Protein AF-A0A2V6W766-F1 (afdb_monomer)

Solvent-accessible surface area (backbone atoms only — not comparable to full-atom values): 4352 Å² total; per-residue (Å²): 132,86,55,71,39,63,20,14,30,26,88,86,76,67,51,33,37,39,69,62,44,69,56,37,96,88,46,102,44,68,32,42,83,46,70,32,50,72,46,64,45,79,79,45,72,49,74,38,71,77,45,60,92,99,52,66,63,67,32,54,41,34,39,26,45,28,54,73,67,21,52,42,80,50,108

Mean predicted aligned error: 3.4 Å

Radius of gyration: 14.56 Å; Cα contacts (8 Å, |Δi|>4): 166; chains: 1; bounding box: 35×22×35 Å

Nearest PDB structures (foldseek):
  6esq-assembly1_H  TM=8.514E-01  e=2.417E-03  Methanothermococcus thermolithotrophicus
  3irb-assembly2_B  TM=7.718E-01  e=3.797E-03  Saccharolobus solfataricus
  7pyt-assembly1_A  TM=7.850E-01  e=7.064E-03  Geobacter metallireducens GS-15
  3irb-assembly1_A  TM=6.265E-01  e=6.676E-03  Saccharolobus solfataricus

Foldseek 3Di:
DFDKFKWWADPPPRAIEPPYDQADPVDRGGTHIDIFTPDFAFPDKDWCQPDDPPDDPRDIWTFTQTPRGYTDIDD

Sequence (75 aa):
MIETIDASRCPRCDAVVAPPATWCPWHPVPMTPTSVRGVGQVVSFTTLHAAPEGFRSPLHIALVELEGGARFVCH

Secondary structure (DSSP, 8-state):
---EEEEEE-TTT--EESSPPSB-SSSSSBPEEEEEES-EEEEEEEEESSPPTTSPSSEEEEEEEETTS-EEEE-

Structure (mmCIF, N/CA/C/O backbone):
data_AF-A0A2V6W766-F1
#
_entry.id   AF-A0A2V6W766-F1
#
loop_
_atom_site.group_PDB
_atom_site.id
_atom_site.type_symbol
_atom_site.label_atom_id
_atom_site.label_alt_id
_atom_site.label_comp_id
_atom_site.label_asym_id
_atom_site.label_entity_id
_atom_site.label_seq_id
_atom_site.pdb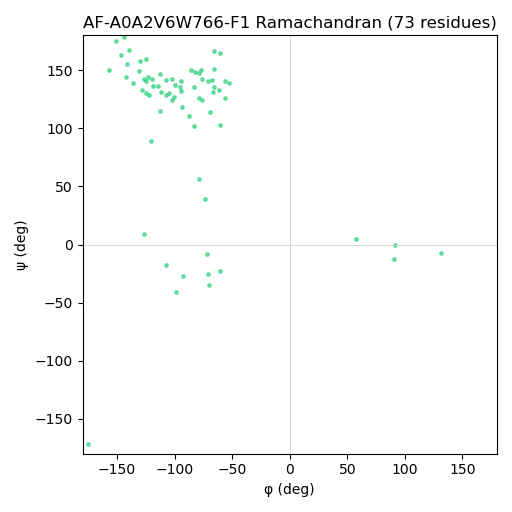x_PDB_ins_code
_atom_site.Cartn_x
_atom_site.Cartn_y
_atom_site.Cartn_z
_atom_site.occupancy
_atom_site.B_iso_or_equiv
_atom_site.auth_seq_id
_atom_site.auth_comp_id
_atom_site.auth_asym_id
_atom_site.auth_atom_id
_atom_site.pdbx_PDB_model_num
ATOM 1 N N . MET A 1 1 ? -19.027 4.790 -11.016 1.00 62.28 1 MET A N 1
ATOM 2 C CA . MET A 1 1 ? -17.659 5.004 -11.533 1.00 62.28 1 MET A CA 1
ATOM 3 C C . MET A 1 1 ? -16.720 4.539 -10.437 1.00 62.28 1 MET A C 1
ATOM 5 O O . MET A 1 1 ? -16.963 4.909 -9.299 1.00 62.28 1 MET A O 1
ATOM 9 N N . ILE A 1 2 ? -15.777 3.644 -10.732 1.00 77.94 2 ILE A N 1
ATOM 10 C CA . ILE A 1 2 ? -14.819 3.158 -9.728 1.00 77.94 2 ILE A CA 1
ATOM 11 C C . ILE A 1 2 ? -13.751 4.239 -9.560 1.00 77.94 2 ILE A C 1
ATOM 13 O O . ILE A 1 2 ? -13.185 4.676 -10.562 1.00 77.94 2 ILE A O 1
ATOM 17 N N . GLU A 1 3 ? -13.514 4.683 -8.328 1.00 87.06 3 GLU A N 1
ATOM 18 C CA . GLU A 1 3 ? -12.466 5.659 -8.023 1.00 87.06 3 GLU A CA 1
ATOM 19 C C . GLU A 1 3 ? -11.077 5.072 -8.301 1.00 87.06 3 GLU A C 1
ATOM 21 O O . GLU A 1 3 ? -10.870 3.859 -8.235 1.00 87.06 3 GLU A O 1
ATOM 26 N N . THR A 1 4 ? -10.120 5.928 -8.648 1.00 93.56 4 THR A N 1
ATOM 27 C CA . THR A 1 4 ? -8.722 5.542 -8.864 1.00 93.56 4 THR A CA 1
ATOM 28 C C . THR A 1 4 ? -7.861 6.039 -7.716 1.00 93.56 4 THR A C 1
ATOM 30 O O . THR A 1 4 ? -8.053 7.155 -7.243 1.00 93.56 4 THR A O 1
ATOM 33 N N . ILE A 1 5 ? -6.890 5.227 -7.307 1.00 94.94 5 ILE A N 1
ATOM 34 C CA . ILE A 1 5 ? -5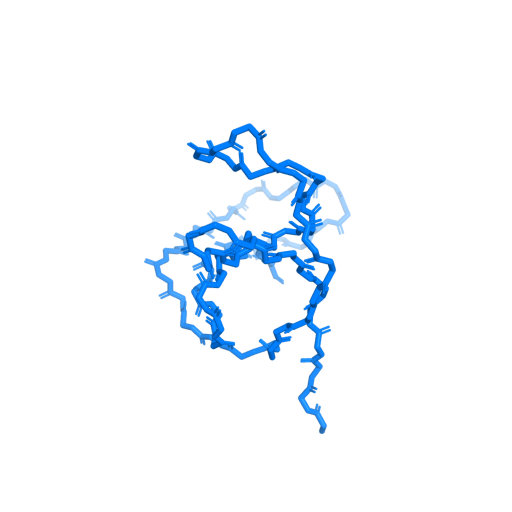.921 5.564 -6.264 1.00 94.94 5 ILE A CA 1
ATOM 35 C C . ILE A 1 5 ? -4.572 5.814 -6.934 1.00 94.94 5 ILE A C 1
ATOM 37 O O . ILE A 1 5 ? -4.101 4.985 -7.721 1.00 94.94 5 ILE A O 1
ATOM 41 N N . ASP A 1 6 ? -3.957 6.950 -6.617 1.00 96.50 6 ASP A N 1
ATOM 42 C CA . ASP A 1 6 ? -2.610 7.270 -7.077 1.00 96.50 6 ASP A CA 1
ATOM 43 C C . ASP A 1 6 ? -1.594 6.300 -6.472 1.00 96.50 6 ASP A C 1
ATOM 45 O O . ASP A 1 6 ? -1.607 5.985 -5.279 1.00 96.50 6 ASP A O 1
ATOM 49 N N . ALA A 1 7 ? -0.683 5.834 -7.314 1.00 97.00 7 ALA A N 1
ATOM 50 C CA . ALA A 1 7 ? 0.344 4.878 -6.952 1.00 97.00 7 ALA A CA 1
ATOM 51 C C . ALA A 1 7 ? 1.651 5.190 -7.694 1.00 97.00 7 ALA A C 1
ATOM 53 O O . ALA A 1 7 ? 1.747 6.102 -8.519 1.00 97.00 7 ALA A O 1
ATOM 54 N N . SER A 1 8 ? 2.688 4.408 -7.426 1.00 97.81 8 SER A N 1
ATOM 55 C CA . S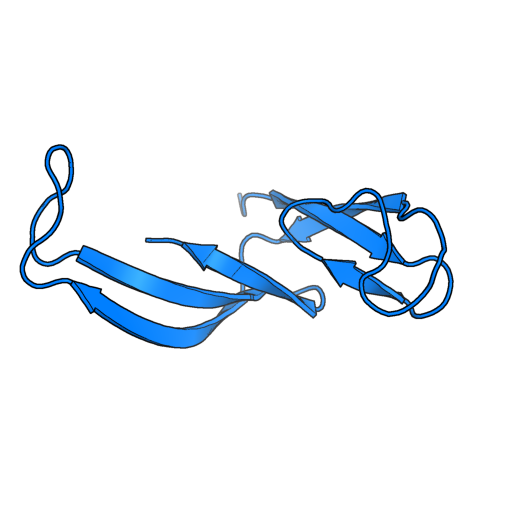ER A 1 8 ? 3.888 4.394 -8.253 1.00 97.81 8 SER A CA 1
ATOM 56 C C . SER A 1 8 ? 4.290 2.964 -8.607 1.00 97.81 8 SER A C 1
ATOM 58 O O . SER A 1 8 ? 4.017 2.023 -7.862 1.00 97.81 8 SER A O 1
ATOM 60 N N . ARG A 1 9 ? 4.910 2.785 -9.777 1.00 97.94 9 ARG A N 1
ATOM 61 C CA . ARG A 1 9 ? 5.407 1.499 -10.281 1.00 97.94 9 ARG A CA 1
ATOM 62 C C . ARG A 1 9 ? 6.925 1.528 -10.379 1.00 97.94 9 ARG A C 1
ATOM 64 O O . ARG A 1 9 ? 7.507 2.494 -10.866 1.00 97.94 9 ARG A O 1
ATOM 71 N N . CYS A 1 10 ? 7.570 0.455 -9.942 1.00 97.69 10 CYS A N 1
ATOM 72 C CA . CYS A 1 10 ? 9.001 0.280 -10.135 1.00 97.69 10 CYS A CA 1
ATOM 73 C C . CYS A 1 10 ? 9.295 -0.134 -11.585 1.00 97.69 10 CYS A C 1
ATOM 75 O O . CYS A 1 10 ? 8.812 -1.187 -11.994 1.00 97.69 10 CYS A O 1
ATOM 77 N N . PRO A 1 11 ? 10.145 0.587 -12.339 1.00 97.50 11 PRO A N 1
ATOM 78 C CA . PRO A 1 11 ? 10.499 0.197 -13.708 1.00 97.50 11 PRO A CA 1
ATOM 79 C C . PRO A 1 11 ? 11.411 -1.041 -13.781 1.00 97.50 11 PRO A C 1
ATOM 81 O O . PRO A 1 11 ? 11.687 -1.534 -14.868 1.00 97.50 11 PRO A O 1
ATOM 84 N N . ARG A 1 12 ? 11.929 -1.527 -12.641 1.00 97.25 12 ARG A N 1
ATOM 85 C CA . ARG A 1 12 ? 12.843 -2.681 -12.573 1.00 97.25 12 ARG A CA 1
ATOM 86 C C . ARG A 1 12 ? 12.154 -3.992 -12.198 1.00 97.25 12 ARG A C 1
ATOM 88 O O . ARG A 1 12 ? 12.551 -5.037 -12.696 1.00 97.25 12 ARG A O 1
ATOM 95 N N . CYS A 1 13 ? 11.216 -3.961 -11.254 1.00 96.44 13 CYS A N 1
ATOM 96 C CA . CYS A 1 13 ? 10.579 -5.169 -10.716 1.00 96.44 13 CYS A CA 1
ATOM 97 C C . CYS A 1 13 ? 9.053 -5.135 -10.787 1.00 96.44 13 CYS A C 1
ATOM 99 O O . CYS A 1 13 ? 8.405 -5.952 -10.141 1.00 96.44 13 CYS A O 1
ATOM 101 N N . ASP A 1 14 ? 8.491 -4.143 -11.482 1.00 96.19 14 ASP A N 1
ATOM 102 C CA . ASP A 1 14 ? 7.058 -3.933 -11.717 1.00 96.19 14 ASP A CA 1
ATOM 103 C C . ASP A 1 14 ? 6.171 -3.794 -10.478 1.00 96.19 14 ASP A C 1
ATOM 105 O O . ASP A 1 14 ? 4.956 -3.637 -10.605 1.00 96.19 14 ASP A O 1
ATOM 109 N N . ALA A 1 15 ? 6.767 -3.783 -9.285 1.00 96.12 15 ALA A N 1
ATOM 110 C CA . ALA A 1 15 ? 6.042 -3.637 -8.039 1.00 96.12 15 ALA A CA 1
ATOM 111 C C . ALA A 1 15 ? 5.299 -2.297 -7.998 1.00 96.12 15 ALA A C 1
ATOM 113 O O . ALA A 1 15 ? 5.876 -1.246 -8.303 1.00 96.12 15 ALA A O 1
ATOM 114 N N . VAL A 1 16 ? 4.027 -2.353 -7.605 1.00 97.31 16 VAL A N 1
ATOM 115 C CA . VAL A 1 16 ? 3.147 -1.191 -7.475 1.00 97.31 16 VAL A CA 1
ATOM 1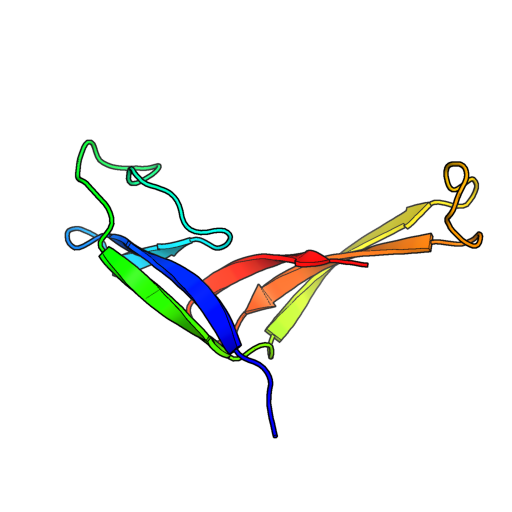16 C C . VAL A 1 16 ? 2.983 -0.857 -5.999 1.00 97.31 16 VAL A C 1
ATOM 118 O O . VAL A 1 16 ? 2.704 -1.733 -5.184 1.00 97.31 16 VAL A O 1
ATOM 121 N N . VAL A 1 17 ? 3.174 0.411 -5.650 1.00 96.50 17 VAL A N 1
ATOM 122 C CA . VAL A 1 17 ? 3.113 0.904 -4.272 1.00 96.50 17 VAL A CA 1
ATOM 123 C C . VAL A 1 17 ? 2.104 2.041 -4.197 1.00 96.50 17 VAL A C 1
ATOM 125 O O . VAL A 1 17 ? 2.148 2.966 -5.006 1.00 96.50 17 VAL A O 1
ATOM 128 N N . ALA A 1 18 ? 1.203 1.959 -3.222 1.00 95.56 18 ALA A N 1
ATOM 129 C CA . ALA A 1 18 ? 0.268 3.016 -2.868 1.00 95.56 18 ALA A CA 1
ATOM 130 C C . ALA A 1 18 ? 0.381 3.271 -1.350 1.00 95.56 18 ALA A C 1
ATOM 132 O O . ALA A 1 18 ? 0.383 2.302 -0.589 1.00 95.56 18 ALA A O 1
ATOM 133 N N . PRO A 1 19 ? 0.475 4.526 -0.878 1.00 94.44 19 PRO A N 1
ATOM 134 C CA . PRO A 1 19 ? 0.585 5.770 -1.650 1.00 94.44 19 PRO A CA 1
ATOM 135 C C . PRO A 1 19 ? 1.842 5.837 -2.541 1.00 94.44 19 PRO A C 1
ATOM 137 O O . PRO A 1 19 ? 2.761 5.035 -2.351 1.00 94.44 19 PRO A O 1
ATOM 140 N N . PRO A 1 20 ? 1.910 6.771 -3.511 1.00 96.50 20 PRO A N 1
ATOM 141 C CA . PRO A 1 20 ? 3.061 6.900 -4.395 1.00 96.50 20 PRO A CA 1
ATOM 142 C C . PRO A 1 20 ? 4.357 7.102 -3.607 1.00 96.50 20 PRO A C 1
ATOM 144 O O . PRO A 1 20 ? 4.483 8.024 -2.803 1.00 96.50 20 PRO A O 1
ATOM 147 N N . ALA A 1 21 ? 5.342 6.251 -3.875 1.00 96.31 21 ALA A N 1
ATOM 148 C CA . ALA A 1 21 ? 6.696 6.390 -3.355 1.00 96.31 21 ALA A CA 1
ATOM 149 C C . ALA A 1 21 ? 7.626 6.947 -4.437 1.00 96.31 21 ALA A C 1
ATOM 151 O O . ALA A 1 21 ? 7.519 6.545 -5.594 1.00 96.31 21 ALA A O 1
ATOM 152 N N . THR A 1 22 ? 8.569 7.814 -4.059 1.00 97.62 22 THR A N 1
ATOM 153 C CA . THR A 1 22 ? 9.615 8.332 -4.963 1.00 97.62 22 THR A CA 1
ATOM 154 C C . THR A 1 22 ? 10.639 7.257 -5.336 1.00 97.62 22 THR A C 1
ATOM 156 O O . THR A 1 22 ? 11.126 7.229 -6.464 1.00 97.62 22 THR A O 1
ATOM 159 N N . TRP A 1 23 ? 10.948 6.353 -4.402 1.00 97.75 23 TRP A N 1
ATOM 160 C CA . TRP A 1 23 ? 11.967 5.310 -4.543 1.00 97.75 23 TRP A CA 1
ATOM 161 C C . TRP A 1 23 ? 11.370 3.924 -4.332 1.00 97.75 23 TRP A C 1
ATOM 163 O O . TRP A 1 23 ? 10.488 3.741 -3.492 1.00 97.75 23 TRP A O 1
ATOM 173 N N . CYS A 1 24 ? 11.863 2.940 -5.084 1.00 96.88 24 CYS A N 1
ATOM 174 C CA . CYS A 1 24 ? 11.429 1.560 -4.921 1.00 96.88 24 CYS A CA 1
ATOM 175 C C . CYS A 1 24 ? 11.886 1.006 -3.554 1.00 96.88 24 CYS A C 1
ATOM 177 O O . CYS A 1 24 ? 13.072 1.088 -3.236 1.00 96.88 24 CYS A O 1
ATOM 179 N N . PRO A 1 25 ? 10.996 0.372 -2.763 1.00 94.88 25 PRO A N 1
ATOM 180 C CA . PRO A 1 25 ? 11.369 -0.221 -1.472 1.00 94.88 25 PRO A CA 1
ATOM 181 C C . PRO A 1 25 ? 12.430 -1.327 -1.562 1.00 94.88 25 PRO A C 1
ATOM 183 O O . PRO A 1 25 ? 13.102 -1.622 -0.578 1.00 94.88 25 PRO A O 1
ATOM 186 N N . TRP A 1 26 ? 12.570 -1.953 -2.734 1.00 96.19 26 TRP A N 1
ATOM 187 C CA . TRP A 1 26 ? 13.461 -3.096 -2.956 1.00 96.19 26 TRP A CA 1
ATOM 188 C C . TRP A 1 26 ? 14.708 -2.758 -3.780 1.00 96.19 26 TRP A C 1
ATOM 190 O O . TRP A 1 26 ? 15.661 -3.533 -3.795 1.00 96.19 26 TRP A O 1
ATOM 200 N N . HIS A 1 27 ? 14.716 -1.631 -4.496 1.00 96.38 27 HIS A N 1
ATOM 201 C CA . HIS A 1 27 ? 15.767 -1.294 -5.456 1.00 96.38 27 HIS A CA 1
ATOM 202 C C . HIS A 1 27 ? 16.079 0.210 -5.424 1.00 96.38 27 HIS A C 1
ATOM 204 O O . HIS A 1 27 ? 15.155 1.010 -5.317 1.00 96.38 27 HIS A O 1
ATOM 210 N N . PRO A 1 28 ? 17.340 0.641 -5.608 1.00 96.69 28 PRO A N 1
ATOM 211 C CA . PRO A 1 28 ? 17.707 2.059 -5.626 1.00 96.69 28 PRO A CA 1
ATOM 212 C C . PRO A 1 28 ? 17.376 2.710 -6.983 1.00 96.69 28 PRO A C 1
ATOM 214 O O . PRO A 1 28 ? 18.253 3.217 -7.677 1.00 96.69 28 PRO A O 1
ATOM 217 N N . VAL A 1 29 ? 16.111 2.636 -7.402 1.00 98.00 29 VAL A N 1
ATOM 218 C CA . VAL A 1 29 ? 15.608 3.208 -8.659 1.00 98.00 29 VAL A CA 1
ATOM 219 C C . VAL A 1 29 ? 14.401 4.108 -8.387 1.00 98.00 29 VAL A C 1
ATOM 221 O O . VAL A 1 29 ? 13.590 3.777 -7.510 1.00 98.00 29 VAL A O 1
ATOM 224 N N . PRO A 1 30 ? 14.268 5.235 -9.110 1.00 98.19 30 PRO A N 1
ATOM 225 C CA . PRO A 1 30 ? 13.099 6.088 -8.984 1.00 98.19 30 PRO A CA 1
ATOM 226 C C . PRO A 1 30 ? 11.864 5.361 -9.521 1.00 98.19 30 PRO A C 1
ATOM 228 O O . PRO A 1 30 ? 11.934 4.627 -10.511 1.00 98.19 30 PRO A O 1
ATOM 231 N N . MET A 1 31 ? 10.731 5.553 -8.853 1.00 98.19 31 MET A N 1
ATOM 232 C CA . MET A 1 31 ? 9.455 4.980 -9.277 1.00 98.19 31 MET A CA 1
ATOM 233 C C . MET A 1 31 ? 8.773 5.891 -10.302 1.00 98.19 31 MET A C 1
ATOM 235 O O . MET A 1 31 ? 8.908 7.114 -10.255 1.00 98.19 31 MET A O 1
ATOM 239 N N . THR A 1 32 ? 7.987 5.303 -11.199 1.00 98.19 32 THR A N 1
ATOM 240 C CA . THR A 1 32 ? 7.169 6.041 -12.168 1.00 98.19 32 THR A CA 1
ATOM 241 C C . THR A 1 32 ? 5.742 6.215 -11.641 1.00 98.19 32 THR A C 1
ATOM 243 O O . THR A 1 32 ? 5.178 5.230 -11.153 1.00 98.19 32 THR A O 1
ATOM 246 N N . PRO A 1 33 ? 5.121 7.404 -11.751 1.00 97.75 33 PRO A N 1
ATOM 247 C CA . PRO A 1 33 ? 3.718 7.596 -11.382 1.00 97.75 33 PRO A CA 1
ATOM 248 C C . PRO A 1 33 ? 2.785 6.640 -12.137 1.00 97.75 33 PRO A C 1
ATOM 250 O O . PRO A 1 33 ? 2.982 6.375 -13.322 1.00 97.75 33 PRO A O 1
ATOM 253 N N . THR A 1 34 ? 1.773 6.117 -11.451 1.00 96.62 34 THR A N 1
ATOM 254 C CA . THR A 1 34 ? 0.713 5.274 -12.022 1.00 96.62 34 THR A CA 1
ATOM 255 C C . THR A 1 34 ? -0.568 5.456 -11.208 1.00 96.62 34 THR A C 1
ATOM 257 O O . THR A 1 34 ? -0.565 6.111 -10.170 1.00 96.62 34 THR A O 1
ATOM 260 N N . SER A 1 35 ? -1.663 4.839 -11.633 1.00 95.69 35 SER A N 1
ATOM 261 C CA . SER A 1 35 ? -2.854 4.685 -10.801 1.00 95.69 35 SER A CA 1
ATOM 262 C C . SER A 1 35 ? -3.332 3.238 -10.800 1.00 95.69 35 SER A C 1
ATOM 264 O O . SER A 1 35 ? -2.996 2.452 -11.692 1.00 95.69 35 SER A O 1
ATOM 266 N N . VAL A 1 36 ? -4.080 2.877 -9.764 1.00 95.19 36 VAL A N 1
ATOM 267 C CA . VAL A 1 36 ? -4.757 1.583 -9.623 1.00 95.19 36 VAL A CA 1
ATOM 268 C C . VAL A 1 36 ? -6.243 1.808 -9.378 1.00 95.19 36 VAL A C 1
ATOM 270 O O . VAL A 1 36 ? -6.668 2.898 -8.986 1.00 95.19 36 VAL A O 1
ATOM 273 N N . ARG A 1 37 ? -7.061 0.787 -9.631 1.00 94.38 37 ARG A N 1
ATOM 274 C CA . ARG A 1 37 ? -8.493 0.858 -9.325 1.00 94.38 37 ARG A CA 1
ATOM 275 C C . ARG A 1 37 ? -8.678 0.813 -7.808 1.00 94.38 37 ARG A C 1
ATOM 277 O O . ARG A 1 37 ? -8.013 0.035 -7.134 1.00 94.38 37 ARG A O 1
ATOM 284 N N . GLY A 1 38 ? -9.610 1.597 -7.278 1.00 92.94 38 GLY A N 1
ATOM 285 C CA . GLY A 1 38 ? -10.028 1.585 -5.872 1.00 92.94 38 GLY A CA 1
ATOM 286 C C . GLY A 1 38 ? -10.885 0.369 -5.510 1.00 92.94 38 GLY A C 1
ATOM 287 O O . GLY A 1 38 ? -11.873 0.495 -4.796 1.00 92.94 38 GLY A O 1
ATOM 288 N N . VAL A 1 39 ? -10.549 -0.799 -6.054 1.00 94.44 39 VAL A N 1
ATOM 289 C CA . VAL A 1 39 ? -11.202 -2.085 -5.793 1.00 94.44 39 VAL A CA 1
ATOM 290 C C . VAL A 1 39 ? -10.126 -3.052 -5.334 1.00 94.44 39 VAL A C 1
ATOM 292 O O . VAL A 1 39 ? -9.010 -3.025 -5.845 1.00 94.44 39 VAL A O 1
ATOM 295 N N . GLY A 1 40 ? -10.448 -3.895 -4.361 1.00 94.62 40 GLY A N 1
ATOM 296 C CA . GLY A 1 40 ? -9.503 -4.844 -3.798 1.00 94.62 40 GLY A CA 1
ATOM 297 C C . GLY A 1 40 ? -10.148 -5.778 -2.787 1.00 94.62 40 GLY A C 1
ATOM 298 O O . GLY A 1 40 ? -11.368 -5.789 -2.616 1.00 94.62 40 GLY A O 1
ATOM 299 N N . GLN A 1 41 ? -9.313 -6.554 -2.106 1.00 97.31 41 GLN A N 1
ATOM 300 C CA . GLN A 1 41 ? -9.719 -7.505 -1.076 1.00 97.31 41 GLN A CA 1
ATOM 301 C C . GLN A 1 41 ? -9.097 -7.142 0.271 1.00 97.31 41 GLN A C 1
ATOM 303 O O . GLN A 1 41 ? -7.915 -6.815 0.353 1.00 97.31 41 GLN A O 1
ATOM 308 N N . VAL A 1 42 ? -9.888 -7.208 1.344 1.00 97.56 42 VAL A N 1
ATOM 309 C CA . VAL A 1 42 ? -9.381 -7.024 2.710 1.00 97.56 42 VAL A CA 1
ATOM 310 C C . VAL A 1 42 ? -8.512 -8.226 3.068 1.00 97.56 42 VAL A C 1
ATOM 312 O O . VAL A 1 42 ? -9.015 -9.339 3.191 1.00 97.56 42 VAL A O 1
ATOM 315 N N . VAL A 1 43 ? -7.213 -7.997 3.253 1.00 97.69 43 VAL A N 1
ATOM 316 C CA . VAL A 1 43 ? -6.261 -9.047 3.651 1.00 97.69 43 VAL A CA 1
ATOM 317 C C 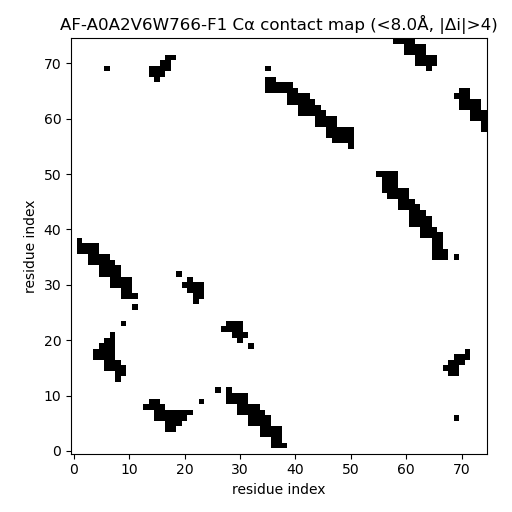. VAL A 1 43 ? -6.084 -9.123 5.163 1.00 97.69 43 VAL A C 1
ATOM 319 O O . VAL A 1 43 ? -5.752 -10.171 5.705 1.00 97.69 43 VAL A O 1
ATOM 322 N N . SER A 1 44 ? -6.299 -8.006 5.856 1.00 98.25 44 SER A N 1
ATOM 323 C CA . SER A 1 44 ? -6.278 -7.916 7.313 1.00 98.25 44 SER A CA 1
ATOM 324 C C . SER A 1 44 ? -7.091 -6.704 7.741 1.00 98.25 44 SER A C 1
ATOM 326 O O . SER A 1 44 ? -7.134 -5.706 7.027 1.00 98.25 44 SER A O 1
ATOM 328 N N . PHE A 1 45 ? -7.706 -6.755 8.917 1.00 98.12 45 PHE A N 1
ATOM 329 C CA . PHE A 1 45 ? -8.403 -5.607 9.486 1.00 98.12 45 PHE A CA 1
ATOM 330 C C . PHE A 1 45 ? -8.287 -5.602 11.005 1.00 98.12 45 PHE A C 1
ATOM 332 O O . PHE A 1 45 ? -7.940 -6.605 11.627 1.00 98.12 45 PHE A O 1
ATOM 339 N N . THR A 1 46 ? -8.567 -4.451 11.595 1.00 97.69 46 THR A N 1
ATOM 340 C CA . THR A 1 46 ? -8.665 -4.276 13.037 1.00 97.69 46 THR A CA 1
ATOM 341 C C . THR A 1 46 ? -9.810 -3.330 13.372 1.00 97.69 46 THR A C 1
ATOM 343 O O . THR A 1 46 ? -10.203 -2.493 12.555 1.00 97.69 46 THR A O 1
ATOM 346 N N . THR A 1 47 ? -10.336 -3.465 14.585 1.00 97.69 47 THR A N 1
ATOM 347 C CA . THR A 1 47 ? -11.380 -2.597 15.122 1.00 97.69 47 THR A CA 1
ATOM 348 C C . THR A 1 47 ? -10.805 -1.788 16.277 1.00 97.69 47 THR A C 1
ATOM 350 O O . THR A 1 47 ? -10.456 -2.323 17.328 1.00 97.69 47 THR A O 1
ATOM 353 N N . LEU A 1 48 ? -10.729 -0.474 16.097 1.00 96.81 48 LEU A N 1
ATOM 354 C CA . LEU A 1 48 ? -10.408 0.468 17.158 1.00 96.81 48 LEU A CA 1
ATOM 355 C C . LEU A 1 48 ? -11.691 0.769 17.936 1.00 96.81 48 LEU A C 1
ATOM 357 O O . LEU A 1 48 ? -12.540 1.5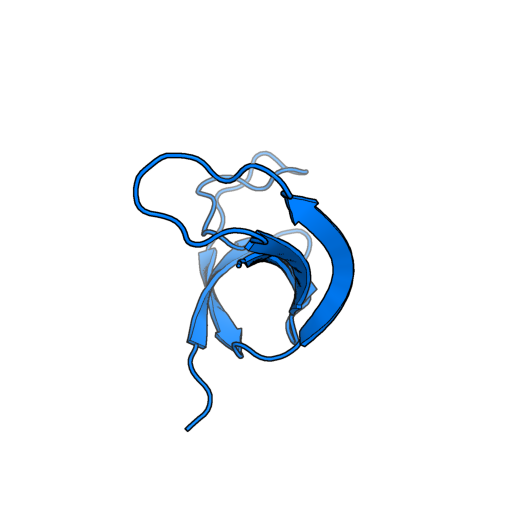49 17.500 1.00 96.81 48 LEU A O 1
ATOM 361 N N . HIS A 1 49 ? -11.831 0.141 19.103 1.00 97.44 49 HIS A N 1
ATOM 362 C CA . HIS A 1 49 ? -12.980 0.350 19.991 1.00 97.44 49 HIS A CA 1
ATOM 363 C C . HIS A 1 49 ? -12.980 1.723 20.677 1.00 97.44 49 HIS A C 1
ATOM 365 O O . HIS A 1 49 ? -14.046 2.222 21.026 1.00 97.44 49 HIS A O 1
ATOM 371 N N . ALA A 1 50 ? -11.804 2.332 20.845 1.00 96.19 50 ALA A N 1
ATOM 372 C CA . ALA A 1 50 ? -11.629 3.691 21.346 1.00 96.19 50 ALA A CA 1
ATOM 373 C C . ALA A 1 50 ? -10.901 4.517 20.277 1.00 96.19 50 ALA A C 1
ATOM 375 O O . ALA A 1 50 ? -9.672 4.530 20.215 1.00 96.19 50 ALA A O 1
ATOM 376 N N . ALA A 1 51 ? -11.671 5.134 19.382 1.00 94.31 51 ALA A N 1
ATOM 377 C CA . ALA A 1 51 ? -11.140 5.964 18.309 1.00 94.31 51 ALA A CA 1
ATOM 378 C C . ALA A 1 51 ? -10.707 7.349 18.838 1.00 94.31 51 ALA A C 1
ATOM 380 O O . ALA A 1 51 ? -11.293 7.843 19.806 1.00 94.31 51 ALA A O 1
ATOM 381 N N . PRO A 1 52 ? -9.694 7.984 18.218 1.00 93.00 52 PRO A N 1
ATOM 382 C CA . PRO A 1 52 ? -9.273 9.334 18.580 1.00 93.00 52 PRO A CA 1
ATOM 383 C C . PRO A 1 52 ? -10.359 10.374 18.269 1.00 93.00 52 PRO A C 1
ATOM 385 O O . PRO A 1 52 ? -11.315 10.109 17.536 1.00 93.00 52 PRO A O 1
ATOM 388 N N . GLU A 1 53 ? -10.190 11.581 18.814 1.00 95.81 53 GLU A N 1
ATOM 389 C CA . GLU A 1 53 ? -11.084 12.709 18.543 1.00 95.81 53 GLU A CA 1
ATOM 390 C C . GLU A 1 53 ? -11.245 12.947 17.030 1.00 95.81 53 GLU A C 1
ATOM 392 O O . GLU A 1 53 ? -10.295 12.830 16.257 1.00 95.81 53 GLU A O 1
ATOM 397 N N . GLY A 1 54 ? -12.475 13.244 16.604 1.00 94.69 54 GLY A N 1
ATOM 398 C CA . GLY A 1 54 ? -12.837 13.401 15.192 1.00 94.69 54 GLY A CA 1
ATOM 399 C C . GLY A 1 54 ? -13.312 12.118 14.499 1.00 94.69 54 GLY A C 1
ATOM 400 O O . GLY A 1 54 ? -13.918 12.209 13.434 1.00 94.69 54 GLY A O 1
ATOM 401 N N . PHE A 1 55 ? -13.136 10.941 15.109 1.00 93.75 55 PHE A N 1
ATOM 402 C CA . PHE A 1 55 ? -13.601 9.661 14.562 1.00 93.75 55 PHE A CA 1
ATOM 403 C C . PHE A 1 55 ? -14.730 9.052 15.402 1.00 93.75 55 PHE A C 1
ATOM 405 O O . PHE A 1 55 ? -14.778 9.187 16.625 1.00 93.75 55 PHE A O 1
ATOM 412 N N . ARG A 1 56 ? -15.661 8.347 14.743 1.00 94.12 56 ARG A N 1
ATOM 413 C CA . ARG A 1 56 ? -16.715 7.590 15.436 1.00 94.12 56 ARG A CA 1
ATOM 414 C C . ARG A 1 56 ? -16.184 6.226 15.861 1.00 94.12 56 ARG A C 1
ATOM 416 O O . ARG A 1 56 ? -15.554 5.533 15.071 1.00 94.12 56 ARG A O 1
ATOM 423 N N . SER A 1 57 ? -16.484 5.839 17.098 1.00 94.31 57 SER A N 1
ATOM 424 C CA . SER A 1 57 ? -16.180 4.502 17.614 1.00 94.31 57 SER A CA 1
ATOM 425 C C . SER A 1 57 ? -17.389 3.568 17.456 1.00 94.31 57 SER A C 1
ATOM 427 O O . SER A 1 57 ? -18.513 4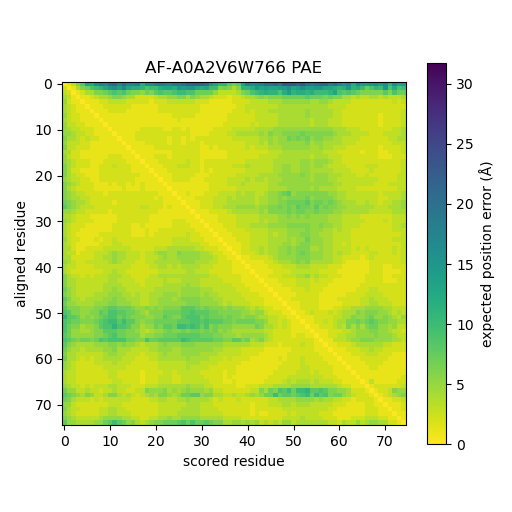.012 17.706 1.00 94.31 57 SER A O 1
ATOM 429 N N . PRO A 1 58 ? -17.186 2.285 17.097 1.00 94.69 58 PRO A N 1
ATOM 430 C CA . PRO A 1 58 ? -15.907 1.670 16.730 1.00 94.69 58 PRO A CA 1
ATOM 431 C C . PRO A 1 58 ? -15.449 2.062 15.311 1.00 94.69 58 PRO A C 1
ATOM 433 O O . PRO A 1 58 ? -16.266 2.135 14.394 1.00 94.69 58 PRO A O 1
ATOM 436 N N . LEU A 1 59 ? -14.141 2.263 15.128 1.00 96.50 59 LEU A N 1
ATOM 437 C CA . LEU A 1 59 ? -13.523 2.547 13.827 1.00 96.50 59 LEU A CA 1
ATOM 438 C C . LEU A 1 59 ? -12.885 1.272 13.267 1.00 96.50 59 LEU A C 1
ATOM 440 O O . LEU A 1 59 ? -12.075 0.640 13.944 1.00 96.50 59 LEU A O 1
ATOM 444 N N . HIS A 1 60 ? -13.219 0.901 12.035 1.00 96.25 60 HIS A N 1
ATOM 445 C CA . HIS A 1 60 ? -12.590 -0.229 11.353 1.00 96.25 60 HIS A CA 1
ATOM 446 C C . HIS A 1 60 ? -11.442 0.289 10.498 1.00 96.25 60 HIS A C 1
ATOM 448 O O . HIS A 1 60 ? -11.616 1.251 9.767 1.00 96.25 60 HIS A O 1
ATOM 454 N N . ILE A 1 61 ? -10.276 -0.341 10.593 1.00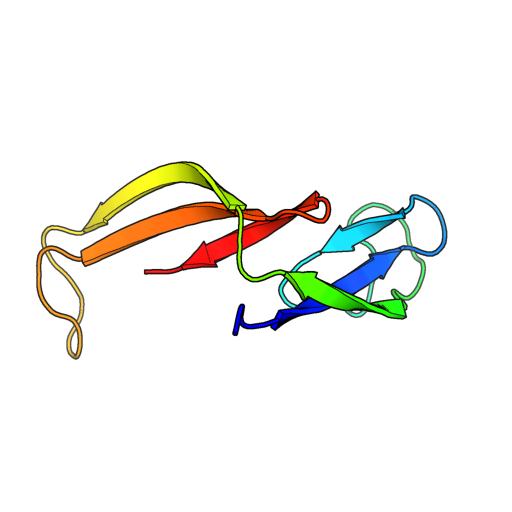 96.81 61 ILE A N 1
ATOM 455 C CA . ILE A 1 61 ? -9.129 -0.038 9.735 1.00 96.81 61 ILE A CA 1
ATOM 456 C C . ILE A 1 61 ? -8.745 -1.323 9.019 1.00 96.81 61 ILE A C 1
ATOM 458 O O . ILE A 1 61 ? -8.557 -2.361 9.656 1.00 96.81 61 ILE A O 1
ATOM 462 N N . ALA A 1 62 ? -8.626 -1.256 7.699 1.00 97.69 62 ALA A N 1
ATOM 463 C CA . ALA A 1 62 ? -8.332 -2.396 6.850 1.00 97.69 62 ALA A CA 1
ATOM 464 C C . ALA A 1 62 ? -7.034 -2.191 6.071 1.00 97.69 62 ALA A C 1
ATOM 466 O O . ALA A 1 62 ? -6.735 -1.099 5.591 1.00 97.69 62 ALA A O 1
ATOM 467 N N . LEU A 1 63 ? -6.290 -3.282 5.919 1.00 97.69 63 LEU A N 1
ATOM 468 C CA . LEU A 1 63 ? -5.275 -3.449 4.895 1.00 97.69 63 LEU A CA 1
ATOM 469 C C . LEU A 1 63 ? -5.940 -4.144 3.706 1.00 97.69 63 LEU A C 1
ATOM 471 O O . LEU A 1 63 ? -6.420 -5.274 3.828 1.00 97.69 63 LEU A O 1
ATOM 475 N N . VAL A 1 64 ? -5.962 -3.466 2.566 1.00 97.25 64 VAL A N 1
ATOM 476 C CA . VAL A 1 64 ? -6.591 -3.928 1.329 1.00 97.25 64 VAL A CA 1
ATOM 477 C C . VAL A 1 64 ? -5.510 -4.217 0.297 1.00 97.25 64 VAL A C 1
ATOM 479 O O . VAL A 1 64 ? -4.625 -3.394 0.072 1.00 97.25 64 VAL A O 1
ATOM 482 N N . GLU A 1 65 ? -5.577 -5.380 -0.339 1.00 97.00 65 GLU A N 1
ATOM 483 C CA . GLU A 1 65 ? -4.828 -5.687 -1.555 1.00 97.00 65 GLU A CA 1
ATOM 484 C C . GLU A 1 65 ? -5.651 -5.241 -2.764 1.00 97.00 65 GLU A C 1
ATOM 486 O O . GLU A 1 65 ? -6.719 -5.788 -3.040 1.00 97.00 65 GLU A O 1
ATOM 491 N N . LEU A 1 66 ? -5.185 -4.192 -3.441 1.00 96.38 66 LEU A N 1
ATOM 492 C CA . LEU A 1 66 ? -5.871 -3.566 -4.565 1.00 96.38 66 LEU A CA 1
ATOM 493 C C . LEU A 1 66 ? -5.679 -4.367 -5.855 1.00 96.38 66 LEU A C 1
ATOM 495 O O . LEU A 1 66 ? -4.605 -4.916 -6.121 1.00 96.38 66 LEU A O 1
ATOM 499 N N . GLU A 1 67 ? -6.693 -4.340 -6.717 1.00 92.62 67 GLU A N 1
ATOM 500 C CA . GLU A 1 67 ? -6.586 -4.773 -8.106 1.00 92.62 67 GLU A CA 1
ATOM 501 C C . GLU A 1 67 ? -5.536 -3.906 -8.822 1.00 92.62 67 GLU A C 1
ATOM 503 O O . GLU A 1 67 ? -5.763 -2.742 -9.157 1.00 92.62 67 GLU A O 1
ATOM 508 N N . GLY A 1 68 ? -4.344 -4.469 -9.016 1.00 86.81 68 GLY A N 1
ATOM 509 C CA . GLY A 1 68 ? -3.154 -3.729 -9.450 1.00 86.81 68 GLY A CA 1
ATOM 510 C C . GLY A 1 68 ? -1.905 -4.014 -8.613 1.00 86.81 68 GLY A C 1
ATOM 511 O O . GLY A 1 68 ? -0.820 -3.591 -9.003 1.00 86.81 68 GLY A O 1
ATOM 512 N N . GLY A 1 69 ? -2.042 -4.756 -7.508 1.00 89.44 69 GLY A N 1
ATOM 513 C CA . GLY A 1 69 ? -0.935 -5.325 -6.731 1.00 89.44 69 GLY A CA 1
ATOM 514 C C . GLY A 1 69 ? -0.413 -4.445 -5.593 1.00 89.44 69 GLY A C 1
ATOM 515 O O . GLY A 1 69 ? 0.504 -4.851 -4.883 1.00 89.44 69 GLY A O 1
ATOM 516 N N . ALA A 1 70 ? -0.981 -3.253 -5.399 1.00 94.62 70 ALA A N 1
ATOM 517 C CA . ALA A 1 70 ? -0.634 -2.390 -4.276 1.00 94.62 70 ALA A CA 1
ATOM 518 C C . ALA A 1 70 ? -1.388 -2.803 -3.006 1.00 94.62 70 ALA A C 1
ATOM 520 O O . ALA A 1 70 ? -2.535 -3.243 -3.066 1.00 94.62 70 ALA A O 1
ATOM 521 N N . ARG A 1 71 ? -0.766 -2.597 -1.843 1.00 95.31 71 ARG A N 1
ATOM 522 C CA . ARG A 1 71 ? -1.453 -2.670 -0.549 1.00 95.31 71 ARG A CA 1
ATOM 523 C C . ARG A 1 71 ? -1.781 -1.271 -0.063 1.00 95.31 71 ARG A C 1
ATOM 525 O O . ARG A 1 71 ? -0.934 -0.391 -0.156 1.00 95.31 71 ARG A O 1
ATOM 532 N N . PHE A 1 72 ? -2.979 -1.085 0.470 1.00 95.50 72 PHE A N 1
ATOM 533 C CA . PHE A 1 72 ? -3.476 0.216 0.896 1.00 95.50 72 PHE A CA 1
ATOM 534 C C . PHE A 1 72 ? -4.160 0.111 2.257 1.00 95.50 72 PHE A C 1
ATOM 536 O O . PHE A 1 72 ? -4.868 -0.859 2.523 1.00 95.50 72 PHE A O 1
ATOM 543 N N . VAL A 1 73 ? -3.930 1.096 3.125 1.00 95.94 73 VAL A N 1
ATOM 544 C CA . VAL A 1 73 ? -4.578 1.175 4.439 1.00 95.94 73 VAL A CA 1
ATOM 545 C C . VAL A 1 73 ? -5.702 2.201 4.368 1.00 95.94 73 VAL A C 1
ATOM 547 O O . VAL A 1 73 ? -5.458 3.350 4.009 1.00 95.94 73 VAL A O 1
ATOM 550 N N . CYS A 1 74 ? -6.919 1.794 4.721 1.00 93.00 74 CYS A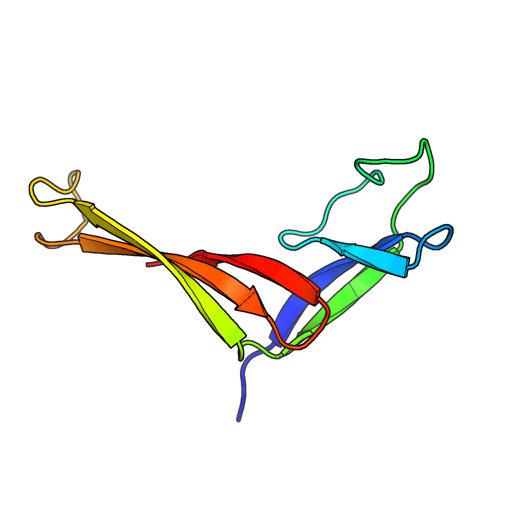 N 1
ATOM 551 C CA . CYS A 1 74 ? -8.107 2.650 4.724 1.00 93.00 74 CYS A CA 1
ATOM 552 C C . CYS A 1 74 ? -8.998 2.386 5.948 1.00 93.00 74 CYS A C 1
ATOM 554 O O . CYS A 1 74 ? -8.798 1.402 6.665 1.00 93.00 74 CYS A O 1
ATOM 556 N N . HIS A 1 75 ? -9.964 3.275 6.183 1.00 91.38 75 HIS A N 1
ATOM 557 C CA . HIS A 1 75 ? -10.999 3.165 7.213 1.00 91.38 75 HIS A CA 1
ATOM 558 C C . HIS A 1 75 ? -12.381 3.466 6.629 1.00 91.38 75 HIS A C 1
ATOM 560 O O . HIS A 1 75 ? -12.413 4.100 5.549 1.00 91.38 75 HIS A O 1
#

pLDDT: mean 95.11, std 4.89, range [62.28, 98.25]